Protein AF-A0A2V8ULH3-F1 (afdb_monomer_lite)

Structure (mmCIF, N/CA/C/O backbone):
data_AF-A0A2V8ULH3-F1
#
_entry.id   AF-A0A2V8ULH3-F1
#
loop_
_atom_site.group_PDB
_atom_site.id
_atom_site.type_symbol
_atom_site.label_atom_id
_atom_site.label_alt_id
_atom_site.label_comp_id
_atom_site.label_asym_id
_atom_site.label_entity_id
_atom_site.label_seq_id
_atom_site.pdbx_PDB_ins_code
_atom_site.Cartn_x
_atom_site.Cartn_y
_atom_site.Cartn_z
_atom_site.occupancy
_atom_site.B_iso_or_equiv
_atom_site.auth_seq_id
_atom_site.auth_comp_id
_atom_site.auth_asym_id
_atom_site.auth_atom_id
_atom_site.pdbx_PDB_model_num
ATOM 1 N N . MET A 1 1 ? 7.012 5.437 -11.696 1.00 63.50 1 MET A N 1
ATOM 2 C CA . MET A 1 1 ? 7.465 4.534 -10.615 1.00 63.50 1 MET A CA 1
ATOM 3 C C . MET A 1 1 ? 6.307 3.601 -10.347 1.00 63.50 1 MET A C 1
ATOM 5 O O . MET A 1 1 ? 5.295 4.100 -9.881 1.00 63.50 1 MET A O 1
ATOM 9 N N . GLY A 1 2 ? 6.387 2.320 -10.707 1.00 74.44 2 GLY A N 1
ATOM 10 C CA . GLY A 1 2 ? 5.281 1.356 -10.586 1.00 74.44 2 GLY A CA 1
ATOM 11 C C . GLY A 1 2 ? 4.897 1.004 -9.141 1.00 74.44 2 GLY A C 1
ATOM 12 O O . GLY A 1 2 ? 4.836 -0.173 -8.807 1.00 74.44 2 GLY A O 1
ATOM 13 N N . LYS A 1 3 ? 4.677 2.009 -8.279 1.00 83.56 3 LYS A N 1
ATOM 14 C CA . LYS A 1 3 ? 4.260 1.873 -6.876 1.00 83.56 3 LYS A CA 1
ATOM 15 C C . LYS A 1 3 ? 2.951 1.113 -6.804 1.00 83.56 3 LYS A C 1
ATOM 17 O O . LYS A 1 3 ? 2.914 0.050 -6.207 1.00 83.56 3 LYS A O 1
ATOM 22 N N . THR A 1 4 ? 1.943 1.595 -7.522 1.00 83.56 4 THR A N 1
ATOM 23 C CA . THR A 1 4 ? 0.631 0.961 -7.627 1.00 83.56 4 THR A CA 1
ATOM 24 C C . THR A 1 4 ? 0.746 -0.492 -8.099 1.00 83.56 4 THR A C 1
ATOM 26 O O . THR A 1 4 ? 0.170 -1.386 -7.491 1.00 83.56 4 THR A O 1
ATOM 29 N N . THR A 1 5 ? 1.574 -0.776 -9.113 1.00 83.75 5 THR A N 1
ATOM 30 C CA . THR A 1 5 ? 1.831 -2.154 -9.577 1.00 83.75 5 THR A CA 1
ATOM 31 C C . THR A 1 5 ? 2.461 -3.029 -8.491 1.00 83.75 5 THR A C 1
ATOM 33 O O . THR A 1 5 ? 2.061 -4.177 -8.314 1.00 83.75 5 THR A O 1
ATOM 36 N N . LEU A 1 6 ? 3.433 -2.496 -7.746 1.00 85.25 6 LEU A N 1
ATOM 37 C CA . LEU A 1 6 ? 4.090 -3.204 -6.649 1.00 85.25 6 LEU A CA 1
ATOM 38 C C . LEU A 1 6 ? 3.128 -3.449 -5.481 1.00 85.25 6 LEU A C 1
ATOM 40 O O . LEU A 1 6 ? 3.137 -4.540 -4.915 1.00 85.25 6 LEU A O 1
ATOM 44 N N . LEU A 1 7 ? 2.272 -2.478 -5.158 1.00 88.25 7 LEU A N 1
ATOM 45 C CA . LEU A 1 7 ? 1.230 -2.614 -4.142 1.00 88.25 7 LEU A CA 1
ATOM 46 C C . LEU A 1 7 ? 0.208 -3.676 -4.538 1.00 88.25 7 LEU A C 1
ATOM 48 O O . LEU A 1 7 ? -0.082 -4.546 -3.728 1.00 88.25 7 LEU A O 1
ATOM 52 N N . PHE A 1 8 ? -0.276 -3.678 -5.783 1.00 86.44 8 PHE A N 1
ATOM 53 C CA . PHE A 1 8 ? -1.169 -4.735 -6.259 1.00 86.44 8 PHE A CA 1
ATOM 54 C C . PHE A 1 8 ? -0.508 -6.110 -6.185 1.00 86.44 8 PHE A C 1
ATOM 56 O O . PHE A 1 8 ? -1.115 -7.059 -5.698 1.00 86.44 8 PHE A O 1
ATOM 63 N N . HIS A 1 9 ? 0.758 -6.225 -6.590 1.00 86.94 9 HIS A N 1
ATOM 64 C CA . HIS A 1 9 ? 1.487 -7.484 -6.472 1.00 86.94 9 HIS A CA 1
ATOM 65 C C . HIS A 1 9 ? 1.666 -7.933 -5.009 1.00 86.94 9 HIS A C 1
ATOM 67 O O . HIS A 1 9 ? 1.575 -9.124 -4.712 1.00 86.94 9 HIS A O 1
ATOM 73 N N . LEU A 1 10 ? 1.905 -6.993 -4.089 1.00 87.25 10 LEU A N 1
ATOM 74 C CA . LEU A 1 10 ? 1.951 -7.266 -2.653 1.00 87.25 10 LEU A CA 1
ATOM 75 C C . LEU A 1 10 ? 0.589 -7.747 -2.139 1.00 87.25 10 LEU A C 1
ATOM 77 O O . LEU A 1 10 ? 0.532 -8.753 -1.440 1.00 87.25 10 LEU A O 1
ATOM 81 N N . LEU A 1 11 ? -0.497 -7.072 -2.515 1.00 87.69 11 LEU A N 1
ATOM 82 C CA . LEU A 1 11 ? -1.854 -7.458 -2.139 1.00 87.69 11 LEU A CA 1
ATOM 83 C C . LEU A 1 11 ? -2.199 -8.868 -2.616 1.00 87.69 11 LEU A C 1
ATOM 85 O O . LEU A 1 11 ? -2.698 -9.657 -1.822 1.00 87.69 11 LEU A O 1
ATOM 89 N N . GLU A 1 12 ? -1.875 -9.221 -3.863 1.00 88.19 12 GLU A N 1
ATOM 90 C CA . GLU A 1 12 ? -2.068 -10.583 -4.385 1.00 88.19 12 GLU A CA 1
ATOM 91 C C . GLU A 1 12 ? -1.349 -11.634 -3.532 1.00 88.19 12 GLU A C 1
ATOM 93 O O . GLU A 1 12 ? -1.925 -12.669 -3.206 1.00 88.19 12 GLU A O 1
ATOM 98 N N . LYS A 1 13 ? -0.111 -11.353 -3.105 1.00 88.75 13 LYS A N 1
ATOM 99 C CA . LYS A 1 13 ? 0.649 -12.246 -2.215 1.00 88.75 13 LYS A CA 1
ATOM 100 C C . LYS A 1 13 ? 0.049 -12.355 -0.815 1.00 88.75 13 LYS A C 1
ATOM 102 O O . LYS A 1 13 ? 0.224 -13.379 -0.161 1.00 88.75 13 LYS A O 1
ATOM 107 N N . LEU A 1 14 ? -0.628 -11.307 -0.353 1.00 89.25 14 LEU A N 1
ATOM 108 C CA . LEU A 1 14 ? -1.260 -11.249 0.961 1.00 89.25 14 LEU A CA 1
ATOM 109 C C . LEU A 1 14 ? -2.675 -11.840 0.980 1.00 89.25 14 LEU A C 1
ATOM 111 O O . LEU A 1 14 ? -3.163 -12.157 2.059 1.00 89.25 14 LEU A O 1
ATOM 115 N N . ARG A 1 15 ? -3.327 -12.049 -0.173 1.00 83.62 15 ARG A N 1
ATOM 116 C CA . ARG A 1 15 ? -4.721 -12.535 -0.247 1.00 83.62 15 ARG A CA 1
ATOM 117 C C . ARG A 1 15 ? -4.995 -13.806 0.554 1.00 83.62 15 ARG A C 1
ATOM 119 O O . ARG A 1 15 ? -6.103 -13.978 1.053 1.00 83.62 15 ARG A O 1
ATOM 126 N N . SER A 1 16 ? -4.019 -14.707 0.659 1.00 83.94 16 SER A N 1
ATOM 127 C CA . SER A 1 16 ? -4.166 -15.968 1.394 1.00 83.94 16 SER A CA 1
ATOM 128 C C . SER A 1 16 ? -3.800 -15.874 2.877 1.00 83.94 16 SER A C 1
ATOM 130 O O . SER A 1 16 ? -4.079 -16.810 3.619 1.00 83.94 16 SER A O 1
ATOM 132 N N . SER A 1 17 ? -3.150 -14.793 3.312 1.00 88.12 17 SER A N 1
ATOM 133 C CA . SER A 1 17 ? -2.589 -14.659 4.663 1.00 88.12 17 SER A CA 1
ATOM 134 C C . SER A 1 17 ? -3.119 -13.459 5.442 1.00 88.12 17 SER A C 1
ATOM 136 O O . SER A 1 17 ? -2.963 -13.430 6.657 1.00 88.12 17 SER A O 1
ATOM 138 N N . ALA A 1 18 ? -3.758 -12.492 4.788 1.00 90.88 18 ALA A N 1
ATOM 139 C CA . ALA A 1 18 ? -4.248 -11.271 5.406 1.00 90.88 18 ALA A CA 1
ATOM 140 C C . ALA A 1 18 ? -5.572 -10.818 4.782 1.00 90.88 18 ALA A C 1
ATOM 142 O O . ALA A 1 18 ? -5.840 -11.036 3.599 1.00 90.88 18 ALA A O 1
ATOM 143 N N . ARG A 1 19 ? -6.386 -10.120 5.576 1.00 92.38 19 ARG A N 1
ATOM 144 C CA . ARG A 1 19 ? -7.503 -9.332 5.052 1.00 92.38 19 ARG A CA 1
ATOM 145 C C . ARG A 1 19 ? -6.951 -7.982 4.611 1.00 92.38 19 ARG A C 1
ATOM 147 O O . ARG A 1 19 ? -6.261 -7.320 5.379 1.00 92.38 19 ARG A O 1
ATOM 154 N N . THR A 1 20 ? -7.240 -7.569 3.386 1.00 92.69 20 THR A N 1
ATOM 155 C CA . THR A 1 20 ? -6.697 -6.326 2.834 1.00 92.69 20 THR A CA 1
ATOM 156 C C . THR A 1 20 ? -7.804 -5.342 2.506 1.00 92.69 20 THR A C 1
ATOM 158 O O . THR A 1 20 ? -8.858 -5.771 2.040 1.00 92.69 20 THR A O 1
ATOM 161 N N . ALA A 1 21 ? -7.529 -4.053 2.690 1.00 92.00 21 ALA A N 1
ATOM 162 C CA . ALA A 1 21 ? -8.311 -2.972 2.107 1.00 92.00 21 ALA A CA 1
ATOM 163 C C . ALA A 1 21 ? -7.399 -2.039 1.299 1.00 92.00 21 ALA A C 1
ATOM 165 O O . ALA A 1 21 ? -6.282 -1.748 1.741 1.00 92.00 21 ALA A O 1
ATOM 166 N N . PHE A 1 22 ? -7.850 -1.575 0.135 1.00 90.50 22 PHE A N 1
ATOM 167 C CA . PHE A 1 22 ? -7.084 -0.683 -0.736 1.00 90.50 22 PHE A CA 1
ATOM 168 C C . PHE A 1 22 ? -7.861 0.595 -1.054 1.00 90.50 22 PHE A C 1
ATOM 170 O O . PHE A 1 22 ? -8.938 0.561 -1.641 1.00 90.50 22 PHE A O 1
ATOM 177 N N . LEU A 1 23 ? -7.280 1.743 -0.711 1.00 88.31 23 LEU A N 1
ATOM 178 C CA . LEU A 1 23 ? -7.846 3.055 -1.000 1.00 88.31 23 LEU A CA 1
ATOM 179 C C . LEU A 1 23 ? -7.046 3.778 -2.080 1.00 88.31 23 LEU A C 1
ATOM 181 O O . LEU A 1 23 ? -5.849 4.022 -1.930 1.00 88.31 23 LEU A O 1
ATOM 18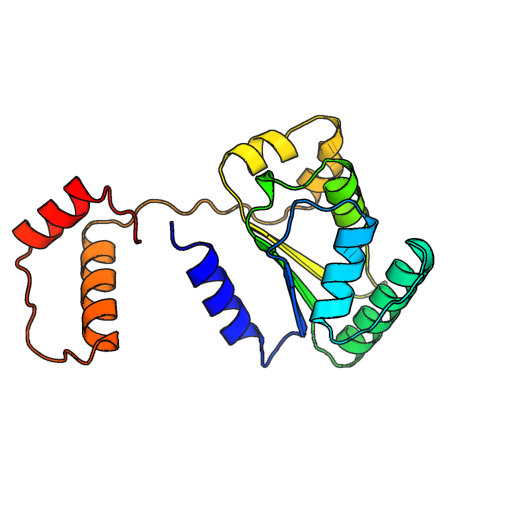5 N N . PHE A 1 24 ? -7.754 4.158 -3.146 1.00 76.44 24 PHE A N 1
ATOM 186 C CA . PHE A 1 24 ? -7.226 4.965 -4.251 1.00 76.44 24 PHE A CA 1
ATOM 187 C C . PHE A 1 24 ? -7.712 6.423 -4.205 1.00 76.44 24 PHE A C 1
ATOM 189 O O . PHE A 1 24 ? -7.013 7.337 -4.634 1.00 76.44 24 PHE A O 1
ATOM 196 N N . GLN A 1 25 ? -8.921 6.660 -3.687 1.00 67.12 25 GLN A N 1
ATOM 197 C CA . GLN A 1 25 ? -9.507 7.995 -3.580 1.00 67.12 25 GLN A CA 1
ATOM 198 C C . GLN A 1 25 ? -9.106 8.645 -2.258 1.00 67.12 25 GLN A C 1
ATOM 200 O O . GLN A 1 25 ? -9.673 8.368 -1.208 1.00 67.12 25 GLN A O 1
ATOM 205 N N . THR A 1 26 ? -8.113 9.525 -2.325 1.00 65.94 26 THR A N 1
ATOM 206 C CA . THR A 1 26 ? -7.563 10.240 -1.164 1.00 65.94 26 THR A CA 1
ATOM 207 C C . THR A 1 26 ? -8.116 11.654 -0.996 1.00 65.94 26 THR A C 1
ATOM 209 O O . THR A 1 26 ? -7.854 12.278 0.025 1.00 65.94 26 THR A O 1
ATOM 212 N N . GLN A 1 27 ? -8.890 12.163 -1.963 1.00 74.31 27 GLN A N 1
ATOM 213 C CA . GLN A 1 27 ? -9.630 13.425 -1.826 1.00 74.31 27 GLN A CA 1
ATOM 214 C C . GLN A 1 27 ? -10.934 13.182 -1.062 1.00 74.31 27 GLN A C 1
ATOM 216 O O . GLN A 1 27 ? -12.022 13.162 -1.635 1.00 74.31 27 GLN A O 1
ATOM 221 N N . CYS A 1 28 ? -10.807 12.909 0.228 1.00 80.00 28 CYS A N 1
ATOM 222 C CA . CYS A 1 28 ? -11.930 12.675 1.121 1.00 80.00 28 CYS A CA 1
ATOM 223 C C . CYS A 1 28 ? -11.633 13.275 2.491 1.00 80.00 28 CYS A C 1
ATOM 225 O O . CYS A 1 28 ? -10.475 13.451 2.862 1.00 80.00 28 CYS A O 1
ATOM 227 N N . ASP A 1 29 ? -12.688 13.580 3.236 1.00 88.88 29 ASP A N 1
ATOM 228 C CA . ASP A 1 29 ? -12.582 13.855 4.661 1.00 88.88 29 ASP A CA 1
ATOM 229 C C . ASP A 1 29 ? -12.498 12.535 5.452 1.00 88.88 29 ASP A C 1
ATOM 231 O O . ASP A 1 29 ? -12.570 11.433 4.900 1.00 88.88 29 ASP A O 1
ATOM 235 N N . SER A 1 30 ? -12.353 12.623 6.776 1.00 90.44 30 SER A N 1
ATOM 236 C CA . SER A 1 30 ? -12.273 11.443 7.647 1.00 90.44 30 SER A CA 1
ATOM 237 C C . SER A 1 30 ? -13.478 10.503 7.503 1.00 90.44 30 SER A C 1
ATOM 239 O O . SER A 1 30 ? -13.341 9.294 7.704 1.00 90.44 30 SER A O 1
ATOM 241 N N . HIS A 1 31 ? -14.654 11.047 7.163 1.00 90.75 31 HIS A N 1
ATOM 242 C CA . HIS A 1 31 ? -15.888 10.279 6.983 1.00 90.75 31 HIS A CA 1
ATOM 243 C C . HIS A 1 31 ? -15.855 9.491 5.682 1.00 90.75 31 HIS A C 1
ATOM 245 O O . HIS A 1 31 ? -16.001 8.268 5.700 1.00 90.75 31 HIS A O 1
ATOM 251 N N . GLY A 1 32 ? -15.558 10.166 4.571 1.00 89.69 32 GLY A N 1
ATOM 252 C CA . GLY A 1 32 ? -15.368 9.534 3.272 1.00 89.69 32 GLY A CA 1
ATOM 253 C C . GLY A 1 32 ? -14.259 8.485 3.296 1.00 89.69 32 GLY A C 1
ATOM 254 O O . GLY A 1 32 ? -14.423 7.416 2.709 1.00 89.69 32 GLY A O 1
ATOM 255 N N . PHE A 1 33 ? -13.180 8.737 4.041 1.00 91.50 33 PHE A N 1
ATOM 256 C CA . PHE A 1 33 ? -12.092 7.783 4.233 1.00 91.50 33 PHE A CA 1
ATOM 257 C C . PHE A 1 33 ? -12.570 6.480 4.890 1.00 91.50 33 PHE A C 1
ATOM 259 O O . PHE A 1 33 ? -12.401 5.404 4.315 1.00 91.50 33 PHE A O 1
ATOM 266 N N . LEU A 1 34 ? -13.195 6.554 6.072 1.00 91.38 34 LEU A N 1
ATOM 267 C CA . LEU A 1 34 ? -13.673 5.359 6.781 1.00 91.38 34 LEU A CA 1
ATOM 268 C C . LEU A 1 34 ? -14.757 4.624 5.999 1.00 91.38 34 LEU A C 1
ATOM 270 O O . LEU A 1 34 ? -14.737 3.394 5.926 1.00 91.38 34 LEU A O 1
ATOM 274 N N . ARG A 1 35 ? -15.664 5.374 5.370 1.00 91.25 35 ARG A N 1
ATOM 275 C CA . ARG A 1 35 ? -16.670 4.813 4.474 1.00 91.25 35 ARG A CA 1
ATOM 276 C C . ARG A 1 35 ? -16.028 4.054 3.318 1.00 91.25 35 ARG A C 1
ATOM 278 O O . ARG A 1 35 ? -16.488 2.964 2.999 1.00 91.25 35 ARG A O 1
ATOM 285 N N . GLY A 1 36 ? -14.966 4.593 2.722 1.00 90.69 36 GLY A N 1
ATOM 286 C CA . GLY A 1 36 ? -14.204 3.924 1.670 1.00 90.69 36 GLY A CA 1
ATOM 287 C C . GLY A 1 36 ? -13.579 2.611 2.146 1.00 90.69 36 GLY A C 1
ATOM 288 O O . GLY A 1 36 ? -13.717 1.596 1.469 1.00 90.69 36 GLY A O 1
ATOM 289 N N . VAL A 1 37 ? -12.953 2.604 3.332 1.00 91.94 37 VAL A N 1
ATOM 290 C CA . VAL A 1 37 ? -12.388 1.374 3.922 1.00 91.94 37 VAL A CA 1
ATOM 291 C C . VAL A 1 37 ? -13.476 0.323 4.136 1.00 91.94 37 VAL A C 1
ATOM 293 O O . VAL A 1 37 ? -13.304 -0.830 3.752 1.00 91.94 37 VAL A O 1
ATOM 296 N N . LEU A 1 38 ? -14.601 0.701 4.747 1.00 92.25 38 LEU A N 1
ATOM 297 C CA . LEU A 1 38 ? -15.697 -0.227 5.032 1.00 92.25 38 LEU A CA 1
ATOM 298 C C . LEU A 1 38 ? -16.345 -0.752 3.744 1.00 92.25 38 LEU A C 1
ATOM 300 O O . LEU A 1 38 ? -16.594 -1.953 3.637 1.00 92.25 38 LEU A O 1
ATOM 304 N N . ALA A 1 39 ? -16.522 0.107 2.739 1.00 90.56 39 ALA A N 1
ATOM 305 C CA . ALA A 1 39 ? -17.044 -0.287 1.436 1.00 90.56 39 ALA A CA 1
ATOM 306 C C . ALA A 1 39 ? -16.146 -1.322 0.737 1.00 90.56 39 ALA A C 1
ATOM 308 O O . ALA A 1 39 ? -16.659 -2.326 0.245 1.00 90.56 39 ALA A O 1
ATOM 309 N N . ASP A 1 40 ? -14.819 -1.140 0.753 1.00 89.94 40 ASP A N 1
ATOM 310 C CA . ASP A 1 40 ? -13.867 -2.109 0.179 1.00 89.94 40 ASP A CA 1
ATOM 311 C C . ASP A 1 40 ? -13.896 -3.461 0.919 1.00 89.94 40 ASP A C 1
ATOM 313 O O . ASP A 1 40 ? -13.691 -4.528 0.340 1.00 89.94 40 ASP A O 1
ATOM 317 N N . LEU A 1 41 ? -14.262 -3.445 2.203 1.00 89.62 41 LEU A N 1
ATOM 318 C CA . LEU A 1 41 ? -14.493 -4.658 2.988 1.00 89.62 41 LEU A CA 1
ATOM 319 C C . LEU A 1 41 ? -15.847 -5.328 2.724 1.00 89.62 41 LEU A C 1
ATOM 321 O O . LEU A 1 41 ? -16.084 -6.407 3.279 1.00 89.62 41 LEU A O 1
ATOM 325 N N . GLY A 1 42 ? -16.694 -4.747 1.870 1.00 89.50 42 GLY A N 1
ATOM 326 C CA . GLY A 1 42 ? -18.039 -5.228 1.557 1.00 89.50 42 GLY A CA 1
ATOM 327 C C . GLY A 1 42 ? -19.083 -4.845 2.607 1.00 89.50 42 GLY A C 1
ATOM 328 O O . GLY A 1 42 ? -20.101 -5.523 2.734 1.00 89.50 42 GLY A O 1
ATOM 329 N N . VAL A 1 43 ? -18.816 -3.801 3.393 1.00 89.44 43 VAL A N 1
ATOM 330 C CA . VAL A 1 43 ? -19.698 -3.315 4.453 1.00 89.44 43 VAL A CA 1
ATOM 331 C C . VAL A 1 43 ? -20.387 -2.044 3.988 1.00 89.44 43 VAL A C 1
ATOM 333 O O . VAL A 1 43 ? -19.738 -1.031 3.731 1.00 89.44 43 VAL A O 1
ATOM 336 N N . ASP A 1 44 ? -21.713 -2.094 3.909 1.00 84.44 44 ASP A N 1
ATOM 337 C CA . ASP A 1 44 ? -22.511 -0.911 3.616 1.00 84.44 44 ASP A CA 1
ATOM 338 C C . ASP A 1 44 ? -22.756 -0.096 4.892 1.00 84.44 44 ASP A C 1
ATOM 340 O O . ASP A 1 44 ? -23.067 -0.645 5.953 1.00 84.44 44 ASP A O 1
ATOM 344 N N . VAL A 1 45 ? -22.597 1.222 4.785 1.00 80.50 45 VAL A N 1
ATOM 345 C CA . VAL A 1 45 ? -22.661 2.164 5.914 1.00 80.50 45 VAL A CA 1
ATOM 346 C C . VAL A 1 45 ? -23.510 3.398 5.587 1.00 80.50 45 VAL A C 1
ATOM 348 O O . VAL A 1 45 ? -23.016 4.532 5.598 1.00 80.50 45 VAL A O 1
ATOM 351 N N . PRO A 1 46 ? -24.805 3.227 5.270 1.00 76.69 46 PRO A N 1
ATOM 352 C CA . PRO A 1 46 ? -25.673 4.363 5.011 1.00 76.69 46 PRO A CA 1
ATOM 353 C C . PRO A 1 46 ? -25.889 5.166 6.302 1.00 76.69 46 PRO A C 1
ATOM 355 O O . PRO A 1 46 ? -26.321 4.626 7.317 1.00 76.69 46 PRO A O 1
ATOM 358 N N . ASN A 1 47 ? -25.619 6.474 6.243 1.00 79.44 47 ASN A N 1
ATOM 359 C CA . ASN A 1 47 ? -25.923 7.457 7.295 1.00 79.44 47 ASN A CA 1
ATOM 360 C C . ASN A 1 47 ? -25.297 7.195 8.677 1.00 79.44 47 ASN A C 1
ATOM 362 O O . ASN A 1 47 ? -25.816 7.684 9.679 1.00 79.44 47 ASN A O 1
ATOM 366 N N . GLN A 1 48 ? -24.192 6.454 8.747 1.00 85.44 48 GLN A N 1
ATOM 367 C CA . GLN A 1 48 ? -23.458 6.284 10.000 1.00 85.44 48 GLN A CA 1
ATOM 368 C C . GLN A 1 48 ? -22.580 7.499 10.307 1.00 85.44 48 GLN A C 1
ATOM 370 O O . GLN A 1 48 ? -22.034 8.128 9.395 1.00 85.44 48 GLN A O 1
ATOM 375 N N . ASP A 1 49 ? -22.406 7.804 11.590 1.00 89.19 49 ASP A N 1
ATOM 376 C CA . ASP A 1 49 ? -21.390 8.755 12.036 1.00 89.19 49 ASP A CA 1
ATOM 377 C C . ASP A 1 49 ? -19.987 8.114 12.094 1.00 89.19 49 ASP A C 1
ATOM 379 O O . ASP A 1 49 ? -19.809 6.901 11.948 1.00 89.19 49 ASP A O 1
ATOM 383 N N . LEU A 1 50 ? -18.962 8.945 12.305 1.00 87.50 50 LEU A N 1
ATOM 384 C CA . LEU A 1 50 ? -17.569 8.493 12.388 1.00 87.50 50 LEU A CA 1
ATOM 385 C C . LEU A 1 50 ? -17.328 7.473 13.508 1.00 87.50 50 LEU A C 1
ATOM 387 O O . LEU A 1 50 ? -16.543 6.545 13.324 1.00 87.50 50 LEU A O 1
ATOM 391 N N . GLY A 1 51 ? -17.972 7.639 14.664 1.00 88.25 51 GLY A N 1
ATOM 392 C CA . GLY A 1 51 ? -17.784 6.758 15.815 1.00 88.25 51 GLY A CA 1
ATOM 393 C C . GLY A 1 51 ? -18.364 5.369 15.559 1.00 88.25 51 GLY A C 1
ATOM 394 O O . GLY A 1 51 ? -17.717 4.362 15.850 1.00 88.25 51 GLY A O 1
ATOM 395 N N . GLN A 1 52 ? -19.541 5.308 14.938 1.00 91.31 52 GLN A N 1
ATOM 396 C CA . GLN A 1 52 ? -20.170 4.062 14.505 1.00 91.31 52 GLN A CA 1
ATOM 397 C C . GLN A 1 52 ? -19.292 3.317 13.493 1.00 91.31 52 GLN A C 1
ATOM 399 O O . GLN A 1 52 ? -19.014 2.131 13.684 1.00 91.31 52 GLN A O 1
ATOM 404 N N . MET A 1 53 ? -18.772 4.020 12.481 1.00 92.00 53 MET A N 1
ATOM 405 C CA . MET A 1 53 ? -17.859 3.434 11.492 1.00 92.00 53 MET A CA 1
ATOM 406 C C . MET A 1 53 ? -16.567 2.910 12.134 1.00 92.00 53 MET A C 1
ATOM 408 O O . MET A 1 53 ? -16.104 1.819 11.799 1.00 92.00 53 MET A O 1
ATOM 412 N N . GLN A 1 54 ? -15.986 3.655 13.082 1.00 90.19 54 GLN A N 1
ATOM 413 C CA . GLN A 1 54 ? -14.795 3.219 13.820 1.00 90.19 54 GLN A CA 1
ATOM 414 C C . GLN A 1 54 ? -15.059 1.967 14.655 1.00 90.19 54 GLN A C 1
ATOM 416 O O . GLN A 1 54 ? -14.245 1.043 14.632 1.00 90.19 54 GLN A O 1
ATOM 421 N N . SER A 1 55 ? -16.192 1.914 15.363 1.00 89.62 55 SER A N 1
ATOM 422 C CA . SER A 1 55 ? -16.583 0.739 16.147 1.00 89.62 55 SER A CA 1
ATOM 423 C C . SER A 1 55 ? -16.761 -0.482 15.250 1.00 89.62 55 SER A C 1
ATOM 425 O O . SER A 1 55 ? -16.231 -1.551 15.544 1.00 89.62 55 SER A O 1
ATOM 427 N N . GLN A 1 56 ? -17.444 -0.313 14.117 1.00 91.81 56 GLN A N 1
ATOM 428 C CA . GLN A 1 56 ? -17.673 -1.391 13.164 1.00 91.81 56 GLN A CA 1
ATOM 429 C C . GLN A 1 56 ? -16.367 -1.896 12.544 1.00 91.81 56 GLN A C 1
ATOM 431 O O . GLN A 1 56 ? -16.160 -3.106 12.433 1.00 91.81 56 GLN A O 1
ATOM 436 N N . LEU A 1 57 ? -15.456 -0.987 12.185 1.00 92.50 57 LEU A N 1
ATOM 437 C CA . LEU A 1 57 ? -14.124 -1.354 11.719 1.00 92.50 57 LEU A CA 1
ATOM 438 C C . LEU A 1 57 ? -13.363 -2.128 12.803 1.00 92.50 57 LEU A C 1
ATOM 440 O O . LEU A 1 57 ? -12.809 -3.184 12.514 1.00 92.50 57 LEU A O 1
ATOM 444 N N . ASN A 1 58 ? -13.376 -1.660 14.052 1.00 90.75 58 ASN A N 1
ATOM 445 C CA . ASN A 1 58 ? -12.714 -2.343 15.163 1.00 90.75 58 ASN A CA 1
ATOM 446 C C . ASN A 1 58 ? -13.240 -3.776 15.370 1.00 90.75 58 ASN A C 1
ATOM 448 O O . ASN A 1 58 ? -12.447 -4.709 15.500 1.00 90.75 58 ASN A O 1
ATOM 452 N N . ASP A 1 59 ? -14.558 -3.980 15.313 1.00 91.19 59 ASP A N 1
ATOM 453 C CA . ASP A 1 59 ? -15.166 -5.311 15.430 1.00 91.19 59 ASP A CA 1
ATOM 454 C C . ASP A 1 59 ? -14.714 -6.262 14.314 1.00 91.19 59 ASP A C 1
ATOM 456 O O . ASP A 1 59 ? -14.462 -7.449 14.556 1.00 91.19 59 ASP A O 1
ATOM 460 N N . ILE A 1 60 ? -14.576 -5.746 13.089 1.00 92.38 60 ILE A N 1
ATOM 461 C CA . ILE A 1 60 ? -14.042 -6.508 11.955 1.00 92.38 60 ILE A CA 1
ATOM 462 C C . ILE A 1 60 ? -12.587 -6.891 12.225 1.00 92.38 60 ILE A C 1
ATOM 464 O O . ILE A 1 60 ? -12.234 -8.061 12.096 1.00 92.38 60 ILE A O 1
ATOM 468 N N . LEU A 1 61 ? -11.750 -5.946 12.652 1.00 92.12 61 LEU A N 1
ATOM 469 C CA . LEU A 1 61 ? -10.332 -6.208 12.900 1.00 92.12 61 LEU A CA 1
ATOM 470 C C . LEU A 1 61 ? -10.110 -7.225 14.023 1.00 92.12 61 LEU A C 1
ATOM 472 O O . LEU A 1 61 ? -9.266 -8.110 13.892 1.00 92.12 61 LEU A O 1
ATOM 476 N N . ILE A 1 62 ? -10.892 -7.150 15.104 1.00 90.50 62 ILE A N 1
ATOM 477 C CA . ILE A 1 62 ? -10.851 -8.140 16.189 1.00 90.50 62 ILE A CA 1
ATOM 478 C C . ILE A 1 62 ? -11.228 -9.527 15.659 1.00 90.50 62 ILE A C 1
ATOM 480 O O . ILE A 1 62 ? -10.590 -10.520 16.014 1.00 90.50 62 ILE A O 1
ATOM 484 N N . ARG A 1 63 ? -12.251 -9.617 14.802 1.00 91.56 63 ARG A N 1
ATOM 485 C CA . ARG A 1 63 ? -12.681 -10.885 14.197 1.00 91.56 63 ARG A CA 1
ATOM 486 C C . ARG A 1 63 ? -11.600 -11.484 13.298 1.00 91.56 63 ARG A C 1
ATOM 488 O O . ARG A 1 63 ? -11.324 -12.675 13.412 1.00 91.56 63 ARG A O 1
ATOM 495 N N . GLU A 1 64 ? -10.981 -10.668 12.450 1.00 91.50 64 GLU A N 1
ATOM 496 C CA . GLU A 1 64 ? -9.887 -11.083 11.563 1.00 91.50 64 GLU A CA 1
ATOM 497 C C . GLU A 1 64 ? -8.657 -11.538 12.361 1.00 91.50 64 GLU A C 1
ATOM 499 O O . GLU A 1 64 ? -8.130 -12.627 12.130 1.00 91.50 64 GLU A O 1
ATOM 504 N N . SER A 1 65 ? -8.277 -10.774 13.389 1.00 89.06 65 SER A N 1
ATOM 505 C CA . SER A 1 65 ? -7.181 -11.116 14.300 1.00 89.06 65 SER A CA 1
ATOM 506 C C . SER A 1 65 ? -7.415 -12.452 15.016 1.00 89.06 65 SER A C 1
ATOM 508 O O . SER A 1 65 ? -6.531 -13.308 15.030 1.00 89.06 65 SER A O 1
ATOM 510 N N . ARG A 1 66 ? -8.632 -12.701 15.526 1.00 89.44 66 ARG A N 1
ATOM 511 C CA . ARG A 1 66 ? -9.007 -13.997 16.129 1.00 89.44 66 ARG A CA 1
ATOM 512 C C . ARG A 1 66 ? -8.969 -15.157 15.134 1.00 89.44 66 ARG A C 1
ATOM 514 O O . ARG A 1 66 ? -8.716 -16.285 15.541 1.00 89.44 66 ARG A O 1
ATOM 521 N N . ALA A 1 67 ? -9.202 -14.888 13.852 1.00 90.19 67 ALA A N 1
ATOM 522 C CA . ALA A 1 67 ? -9.059 -15.867 12.778 1.00 90.19 67 ALA A CA 1
ATOM 523 C C . ALA A 1 67 ? -7.594 -16.065 12.333 1.00 90.19 67 ALA A C 1
ATOM 525 O O . ALA A 1 67 ? -7.345 -16.795 11.375 1.00 90.19 67 ALA A O 1
ATOM 526 N N . GLY A 1 68 ? -6.626 -15.414 12.993 1.00 88.25 68 GLY A N 1
ATOM 527 C CA . GLY A 1 68 ? -5.209 -15.468 12.632 1.00 88.25 68 GLY A CA 1
ATOM 528 C C . GLY A 1 68 ? -4.877 -14.725 11.337 1.00 88.25 68 GLY A C 1
ATOM 529 O O . GLY A 1 68 ? -3.805 -14.938 10.775 1.00 88.25 68 GLY A O 1
ATOM 530 N N . ARG A 1 69 ? -5.785 -13.872 10.846 1.00 89.19 69 ARG A N 1
ATOM 531 C CA . ARG A 1 69 ? -5.608 -13.092 9.620 1.00 89.19 69 ARG A CA 1
ATOM 532 C C . ARG A 1 69 ? -5.322 -11.637 9.989 1.00 89.19 69 ARG A C 1
ATOM 534 O O . ARG A 1 69 ? -6.249 -10.921 10.365 1.00 89.19 69 ARG A O 1
ATOM 541 N N . PRO A 1 70 ? -4.068 -11.165 9.910 1.00 88.69 70 PRO A N 1
ATOM 542 C CA . PRO A 1 70 ? -3.783 -9.747 10.074 1.00 88.69 70 PRO A CA 1
ATOM 543 C C . PRO A 1 70 ? -4.545 -8.914 9.041 1.00 88.69 70 PRO A C 1
ATOM 545 O O . PRO A 1 70 ? -4.830 -9.371 7.930 1.00 88.69 70 PRO A O 1
ATOM 548 N N . PHE A 1 71 ? -4.843 -7.671 9.402 1.00 93.19 71 PHE A N 1
ATOM 549 C CA . PHE A 1 71 ? -5.450 -6.712 8.494 1.00 93.19 71 PHE A CA 1
ATOM 550 C C . PHE A 1 71 ? -4.400 -5.758 7.926 1.00 93.19 71 PHE A C 1
ATOM 552 O O . PHE A 1 71 ? -3.587 -5.217 8.678 1.00 93.19 71 PHE A O 1
ATOM 559 N N . VAL A 1 72 ? -4.438 -5.514 6.617 1.00 93.38 72 VAL A N 1
ATOM 560 C CA . VAL A 1 72 ? -3.535 -4.582 5.929 1.00 93.38 72 VAL A CA 1
ATOM 561 C C . VAL A 1 72 ? -4.346 -3.536 5.172 1.00 93.38 72 VAL A C 1
ATOM 563 O O . VAL A 1 72 ? -5.025 -3.850 4.197 1.00 93.38 72 VAL A O 1
ATOM 566 N N . LEU A 1 73 ? -4.243 -2.283 5.606 1.00 93.38 73 LEU A N 1
ATOM 567 C CA . LEU A 1 73 ? -4.765 -1.123 4.896 1.00 93.38 73 LEU A CA 1
ATOM 568 C C . LEU A 1 73 ? -3.676 -0.546 3.998 1.00 93.38 73 LEU A C 1
ATOM 570 O O . LEU A 1 73 ? -2.602 -0.183 4.475 1.00 93.38 73 LEU A O 1
ATOM 574 N N . VAL A 1 74 ? -3.959 -0.418 2.710 1.00 93.31 74 VAL A N 1
ATOM 575 C CA . VAL A 1 74 ? -3.061 0.214 1.747 1.00 93.31 74 VAL A CA 1
ATOM 576 C C . VAL A 1 74 ? -3.711 1.483 1.227 1.00 93.31 74 VAL A C 1
ATOM 578 O O . VAL A 1 74 ? -4.857 1.460 0.786 1.00 93.31 74 VAL A O 1
ATOM 581 N N . ILE A 1 75 ? -2.972 2.585 1.277 1.00 92.50 75 ILE A N 1
ATOM 582 C CA . ILE A 1 75 ? -3.423 3.886 0.791 1.00 92.50 75 ILE A CA 1
ATOM 583 C C . ILE A 1 75 ? -2.405 4.364 -0.237 1.00 92.50 75 ILE A C 1
ATOM 585 O O . ILE A 1 75 ? -1.254 4.637 0.114 1.00 92.50 75 ILE A O 1
ATOM 589 N N . ASP A 1 76 ? -2.820 4.410 -1.500 1.00 90.19 76 ASP A N 1
ATOM 590 C CA . ASP A 1 76 ? -2.010 4.955 -2.591 1.00 90.19 76 ASP A CA 1
ATOM 591 C C . ASP A 1 76 ? -2.277 6.455 -2.757 1.00 90.19 76 ASP A C 1
ATOM 593 O O . ASP A 1 76 ? -3.286 6.966 -2.280 1.00 90.19 76 ASP A O 1
ATOM 597 N N . GLU A 1 77 ? -1.356 7.174 -3.398 1.00 89.75 77 GLU A N 1
ATOM 598 C CA . GLU A 1 77 ? -1.424 8.635 -3.572 1.00 89.75 77 GLU A CA 1
ATOM 599 C C . GLU A 1 77 ? -1.635 9.423 -2.254 1.00 89.75 77 GLU A C 1
ATOM 601 O O . GLU A 1 77 ? -2.217 10.510 -2.231 1.00 89.75 77 GLU A O 1
ATOM 606 N N . ALA A 1 78 ? -1.108 8.908 -1.138 1.00 91.12 78 ALA A N 1
ATOM 607 C CA . ALA A 1 78 ? -1.339 9.430 0.208 1.00 91.12 78 ALA A CA 1
ATOM 608 C C . ALA A 1 78 ? -0.869 10.884 0.425 1.00 91.12 78 ALA A C 1
ATOM 610 O O . ALA A 1 78 ? -1.286 11.520 1.390 1.00 91.12 78 ALA A O 1
ATOM 611 N N . GLN A 1 79 ? -0.046 11.455 -0.466 1.00 89.88 79 GLN A N 1
ATOM 612 C CA . GLN A 1 79 ? 0.300 12.884 -0.411 1.00 89.88 79 GLN A CA 1
ATOM 613 C C . GLN A 1 79 ? -0.916 13.807 -0.595 1.00 89.88 79 GLN A C 1
ATOM 615 O O . GLN A 1 79 ? -0.862 14.969 -0.203 1.00 89.88 79 GLN A O 1
ATOM 620 N N . ASN A 1 80 ? -1.989 13.293 -1.198 1.00 90.06 80 ASN A N 1
ATOM 621 C CA . ASN A 1 80 ? -3.225 14.023 -1.455 1.00 90.06 80 ASN A CA 1
ATOM 622 C C . ASN A 1 80 ? -4.218 13.944 -0.281 1.00 90.06 80 ASN A C 1
ATOM 624 O O . ASN A 1 80 ? -5.287 14.534 -0.377 1.00 90.06 80 ASN A O 1
ATOM 628 N N . LEU A 1 81 ? -3.917 13.180 0.777 1.00 90.12 81 LEU A N 1
ATOM 629 C CA . LEU A 1 81 ? -4.768 13.105 1.966 1.00 90.12 81 LEU A CA 1
ATOM 630 C C . LEU A 1 81 ? -4.708 14.415 2.735 1.00 90.12 81 LEU A C 1
ATOM 632 O O . LEU A 1 81 ? -3.623 14.970 2.902 1.00 90.12 81 LEU A O 1
ATOM 636 N N . ASP A 1 82 ? -5.830 14.849 3.291 1.00 89.44 82 ASP A N 1
ATOM 637 C CA . ASP A 1 82 ? -5.866 15.991 4.199 1.00 89.44 82 ASP A CA 1
ATOM 638 C C . ASP A 1 82 ? -5.321 15.640 5.591 1.00 89.44 82 ASP A C 1
ATOM 640 O O . ASP A 1 82 ? -5.254 14.478 6.002 1.00 89.44 82 ASP A O 1
ATOM 644 N N . ASP A 1 83 ? -4.934 16.668 6.347 1.00 88.50 83 ASP A N 1
ATOM 645 C CA . ASP A 1 83 ? -4.354 16.513 7.687 1.00 88.50 83 ASP A CA 1
ATOM 646 C C . ASP A 1 83 ? -5.333 15.834 8.662 1.00 88.50 83 ASP A C 1
ATOM 648 O O . ASP A 1 83 ? -4.925 15.028 9.495 1.00 88.50 83 ASP A O 1
ATOM 652 N N . SER A 1 84 ? -6.637 16.087 8.512 1.00 89.00 84 SER A N 1
ATOM 653 C CA . SER A 1 84 ? -7.698 15.423 9.284 1.00 89.00 84 SER A CA 1
ATOM 654 C C . SER A 1 84 ? -7.762 13.911 9.027 1.00 89.00 84 SER A C 1
ATOM 656 O O . SER A 1 84 ? -8.029 13.124 9.944 1.00 89.00 84 SER A O 1
ATOM 658 N N . VAL A 1 85 ? -7.466 13.474 7.800 1.00 91.06 85 VAL A N 1
ATOM 659 C CA . VAL A 1 85 ? -7.433 12.052 7.442 1.00 91.06 85 VAL A CA 1
ATOM 660 C C . VAL A 1 85 ? -6.158 11.400 7.952 1.00 91.06 85 VAL A C 1
ATOM 662 O O . VAL A 1 85 ? -6.221 10.302 8.499 1.00 91.06 85 VAL A O 1
ATOM 665 N N . LEU A 1 86 ? -5.011 12.080 7.865 1.00 89.69 86 LEU A N 1
ATOM 666 C CA . LEU A 1 86 ? -3.776 11.602 8.494 1.00 89.69 86 LEU A CA 1
ATOM 667 C C . LEU A 1 86 ? -3.939 11.433 10.009 1.00 89.69 86 LEU A C 1
ATOM 669 O O . LEU A 1 86 ? -3.492 10.430 10.565 1.00 89.69 86 LEU A O 1
ATOM 673 N N . GLU A 1 87 ? -4.650 12.345 10.667 1.00 87.88 87 GLU A N 1
ATOM 674 C CA . GLU A 1 87 ? -4.987 12.209 12.083 1.00 87.88 87 GLU A CA 1
ATOM 675 C C . GLU A 1 87 ? -5.918 11.013 12.342 1.00 87.88 87 GLU A C 1
ATOM 677 O O . GLU A 1 87 ? -5.737 10.261 13.299 1.00 87.88 87 GLU A O 1
ATOM 682 N N . THR A 1 88 ? -6.864 10.752 11.439 1.00 89.44 88 THR A N 1
ATOM 683 C CA . THR A 1 88 ? -7.715 9.552 11.508 1.00 89.44 88 THR A CA 1
ATOM 684 C C . THR A 1 88 ? -6.889 8.273 11.363 1.00 89.44 88 THR A C 1
ATOM 686 O O . THR A 1 88 ? -7.028 7.353 12.166 1.00 89.44 88 THR A O 1
ATOM 689 N N . ILE A 1 89 ? -5.964 8.231 10.403 1.00 90.25 89 ILE A N 1
ATOM 690 C CA . ILE A 1 89 ? -5.016 7.127 10.197 1.00 90.25 89 ILE A CA 1
ATOM 691 C C . ILE A 1 89 ? -4.146 6.926 11.440 1.00 90.25 89 ILE A C 1
ATOM 693 O O . ILE A 1 89 ? -3.930 5.790 11.874 1.00 90.25 89 ILE A O 1
ATOM 697 N N . ARG A 1 90 ? -3.693 8.021 12.062 1.00 88.00 90 ARG A N 1
ATOM 698 C CA . ARG A 1 90 ? -2.999 7.980 13.349 1.00 88.00 90 ARG A CA 1
ATOM 699 C C . ARG A 1 90 ? -3.881 7.285 14.380 1.00 88.00 90 ARG A C 1
ATOM 701 O O . ARG A 1 90 ? -3.438 6.300 14.959 1.00 88.00 90 ARG A O 1
ATOM 708 N N . MET A 1 91 ? -5.128 7.695 14.585 1.00 87.00 91 MET A N 1
ATOM 709 C CA . MET A 1 91 ? -6.008 7.015 15.545 1.00 87.00 91 MET A CA 1
ATOM 710 C C . MET A 1 91 ? -6.189 5.518 15.239 1.00 87.00 91 MET A C 1
ATOM 712 O O . MET A 1 91 ? -6.054 4.703 16.147 1.00 87.00 91 MET A O 1
ATOM 716 N N . LEU A 1 92 ? -6.389 5.137 13.975 1.00 87.25 92 LEU A N 1
ATOM 717 C CA . LEU A 1 92 ? -6.555 3.732 13.576 1.00 87.25 92 LEU A CA 1
ATOM 718 C C . LEU A 1 92 ? -5.297 2.882 13.800 1.00 87.25 92 LEU A C 1
ATOM 720 O O . LEU A 1 92 ? -5.399 1.723 14.188 1.00 87.25 92 LEU A O 1
ATOM 724 N N . SER A 1 93 ? -4.098 3.447 13.628 1.00 85.25 93 SER A N 1
ATOM 725 C CA . SER A 1 93 ? -2.833 2.731 13.890 1.00 85.25 93 SER A CA 1
ATOM 726 C C . SER A 1 93 ? -2.637 2.326 15.365 1.00 85.25 93 SER A C 1
ATOM 728 O O . SER A 1 93 ? -1.776 1.498 15.687 1.00 85.25 93 SER A O 1
ATOM 730 N N . ASN A 1 94 ? -3.435 2.897 16.275 1.00 82.75 94 ASN A N 1
ATOM 731 C CA . ASN A 1 94 ? -3.471 2.490 17.679 1.00 82.75 94 ASN A CA 1
ATOM 732 C C . ASN A 1 94 ? -4.343 1.268 17.938 1.00 82.75 94 ASN A C 1
ATOM 734 O O . ASN A 1 94 ? -4.346 0.783 19.064 1.00 82.75 94 ASN A O 1
ATOM 738 N N . PHE A 1 95 ? -5.085 0.769 16.952 1.00 82.38 95 PHE A N 1
ATOM 739 C CA . PHE A 1 95 ? -5.937 -0.389 17.171 1.00 82.38 95 PHE A CA 1
ATOM 740 C C . PHE A 1 95 ? -5.073 -1.618 17.448 1.00 82.38 95 PHE A C 1
ATOM 742 O O . PHE A 1 95 ? -4.335 -2.125 16.596 1.00 82.38 95 PHE A O 1
ATOM 749 N N . GLU A 1 96 ? -5.145 -2.071 18.692 1.00 81.06 96 GLU A N 1
ATOM 750 C CA . GLU A 1 96 ? -4.367 -3.173 19.220 1.00 81.06 96 GLU A CA 1
ATOM 751 C C . GLU A 1 96 ? -5.145 -3.903 20.309 1.00 81.06 96 GLU A C 1
ATOM 753 O O . GLU A 1 96 ? -6.015 -3.356 20.983 1.00 81.06 96 GLU A O 1
ATOM 758 N N . THR A 1 97 ? -4.822 -5.176 20.457 1.00 75.50 97 THR A N 1
ATOM 759 C CA . THR A 1 97 ? -5.154 -5.976 21.632 1.00 75.50 97 THR A CA 1
ATOM 760 C C . THR A 1 97 ? -3.936 -5.992 22.552 1.00 75.50 97 THR A C 1
ATOM 762 O O . THR A 1 97 ? -2.826 -5.743 22.074 1.00 75.50 97 THR A O 1
ATOM 765 N N . PRO A 1 98 ? -4.080 -6.379 23.833 1.00 74.25 98 PRO A N 1
ATOM 766 C CA . PRO A 1 98 ? -2.930 -6.553 24.727 1.00 74.25 98 PRO A CA 1
ATOM 767 C C . PRO A 1 98 ? -1.834 -7.476 24.164 1.00 74.25 98 PRO A C 1
ATOM 769 O O . PRO A 1 98 ? -0.685 -7.403 24.586 1.00 74.25 98 PRO A O 1
ATOM 772 N N . SER A 1 99 ? -2.191 -8.352 23.219 1.00 73.75 99 SER A N 1
ATOM 773 C CA . SER A 1 99 ? -1.308 -9.345 22.611 1.00 73.75 99 SER A CA 1
ATOM 774 C C . SER A 1 99 ? -0.778 -8.988 21.218 1.00 73.75 99 SER A C 1
ATOM 776 O O . SER A 1 99 ? 0.203 -9.596 20.796 1.00 73.75 99 SER A O 1
ATOM 778 N N . ALA A 1 100 ? -1.417 -8.080 20.467 1.00 78.31 100 ALA A N 1
ATOM 779 C CA . ALA A 1 100 ? -1.053 -7.824 19.068 1.00 78.31 100 ALA A CA 1
ATOM 780 C C . ALA A 1 100 ? -1.701 -6.565 18.473 1.00 78.31 100 ALA A C 1
ATOM 782 O O . ALA A 1 100 ? -2.846 -6.231 18.788 1.00 78.31 100 ALA A O 1
ATOM 783 N N . LYS A 1 101 ? -1.011 -5.946 17.504 1.00 84.44 101 LYS A N 1
ATOM 784 C CA . LYS A 1 101 ? -1.591 -4.948 16.591 1.00 84.44 101 LYS A CA 1
ATOM 785 C C . LYS A 1 101 ? -2.709 -5.570 15.755 1.00 84.44 101 LYS A C 1
ATOM 787 O O . LYS A 1 101 ? -2.569 -6.683 15.255 1.00 84.44 101 LYS A O 1
ATOM 792 N N . LEU A 1 102 ? -3.805 -4.833 15.591 1.00 86.38 102 LEU A N 1
ATOM 793 C CA . LEU A 1 102 ? -4.967 -5.280 14.822 1.00 86.38 102 LEU A CA 1
ATOM 794 C C . LEU A 1 102 ? -4.910 -4.858 13.348 1.00 86.38 102 LEU A C 1
ATOM 796 O O . LEU A 1 102 ? -5.560 -5.477 12.511 1.00 86.38 102 LEU A O 1
ATOM 800 N N . MET A 1 103 ? -4.131 -3.823 13.029 1.00 90.62 103 MET A N 1
ATOM 801 C CA . MET A 1 103 ? -4.044 -3.233 11.695 1.00 90.62 103 MET A CA 1
ATOM 802 C C . MET A 1 103 ? -2.597 -2.878 11.341 1.00 90.62 103 MET A C 1
ATOM 804 O O . MET A 1 103 ? -1.883 -2.258 12.129 1.00 90.62 103 MET A O 1
ATOM 808 N N . HIS A 1 104 ? -2.198 -3.207 10.115 1.00 90.94 104 HIS A N 1
ATOM 809 C CA . HIS A 1 104 ? -0.998 -2.698 9.460 1.00 90.94 104 HIS A CA 1
ATOM 810 C C . HIS A 1 104 ? -1.399 -1.685 8.388 1.00 90.94 104 HIS A C 1
ATOM 812 O O . HIS A 1 104 ? -2.359 -1.916 7.658 1.00 90.94 104 HIS A O 1
ATOM 818 N N . ILE A 1 105 ? -0.669 -0.574 8.279 1.00 92.62 105 ILE A N 1
ATOM 819 C CA . ILE A 1 105 ? -0.980 0.501 7.330 1.00 92.62 105 ILE A CA 1
ATOM 820 C C . ILE A 1 105 ? 0.218 0.720 6.407 1.00 92.62 105 ILE A C 1
ATOM 822 O O . ILE A 1 105 ? 1.343 0.888 6.875 1.00 92.62 105 ILE A O 1
ATOM 826 N N . ILE A 1 106 ? -0.031 0.734 5.100 1.00 93.12 106 ILE A N 1
ATOM 827 C CA . ILE A 1 106 ? 0.946 1.054 4.061 1.00 93.12 106 ILE A CA 1
ATOM 828 C C . ILE A 1 106 ? 0.530 2.374 3.420 1.00 93.12 106 ILE A C 1
ATOM 830 O O . ILE A 1 106 ? -0.488 2.440 2.734 1.00 93.12 106 ILE A O 1
ATOM 834 N N . LEU A 1 107 ? 1.336 3.415 3.632 1.00 92.12 107 LEU A N 1
ATOM 835 C CA . LEU A 1 107 ? 1.181 4.706 2.968 1.00 92.12 107 LEU A CA 1
ATOM 836 C C . LEU A 1 107 ? 2.127 4.767 1.771 1.00 92.12 107 LEU A C 1
ATOM 838 O O . LEU A 1 107 ? 3.349 4.742 1.931 1.00 92.12 107 LEU A O 1
ATOM 842 N N . ALA A 1 108 ? 1.565 4.859 0.573 1.00 92.19 108 ALA A N 1
ATOM 843 C CA . ALA A 1 108 ? 2.310 5.057 -0.654 1.00 92.19 108 ALA A CA 1
ATOM 844 C C . ALA A 1 108 ? 1.943 6.406 -1.261 1.00 92.19 108 ALA A C 1
ATOM 846 O O . ALA A 1 108 ? 0.785 6.796 -1.314 1.00 92.19 108 ALA A O 1
ATOM 847 N N . GLY A 1 109 ? 2.952 7.142 -1.708 1.00 90.56 109 GLY A N 1
ATOM 848 C CA . GLY A 1 109 ? 2.737 8.456 -2.288 1.00 90.56 109 GLY A CA 1
ATOM 849 C C . GLY A 1 109 ? 4.015 9.044 -2.848 1.00 90.56 109 GLY A C 1
ATOM 850 O O . GLY A 1 109 ? 5.078 8.412 -2.838 1.00 90.56 109 GLY A O 1
ATOM 851 N N . GLN A 1 110 ? 3.913 10.246 -3.391 1.00 89.00 110 GLN A N 1
ATOM 852 C CA . GLN A 1 110 ? 5.035 11.007 -3.937 1.00 89.00 110 GLN A CA 1
ATOM 853 C C . GLN A 1 110 ? 5.935 11.576 -2.816 1.00 89.00 110 GLN A C 1
ATOM 855 O O . GLN A 1 110 ? 5.540 11.529 -1.652 1.00 89.00 110 GLN A O 1
ATOM 860 N N . PRO A 1 111 ? 7.157 12.076 -3.109 1.00 87.75 111 PRO A N 1
ATOM 861 C CA . PRO A 1 111 ? 8.067 12.607 -2.085 1.00 87.75 111 PRO A CA 1
ATOM 862 C C . PRO A 1 111 ? 7.439 13.639 -1.135 1.00 87.75 111 PRO A C 1
ATOM 864 O O . PRO A 1 111 ? 7.785 13.650 0.040 1.00 87.75 111 PRO A O 1
ATOM 867 N N . GLN A 1 112 ? 6.452 14.402 -1.610 1.00 90.19 112 GLN A N 1
ATOM 868 C CA . GLN A 1 112 ? 5.671 15.372 -0.836 1.00 90.19 112 GLN A CA 1
ATOM 869 C C . GLN A 1 112 ? 4.976 14.750 0.383 1.00 90.19 112 GLN A C 1
ATOM 871 O O . GLN A 1 112 ? 4.745 15.435 1.374 1.00 90.19 112 GLN A O 1
ATOM 876 N N . LEU A 1 113 ? 4.660 13.450 0.347 1.00 90.06 113 LEU A N 1
ATOM 877 C CA . LEU A 1 113 ? 4.136 12.737 1.511 1.00 90.06 113 LEU A CA 1
ATOM 878 C C . LEU A 1 113 ? 5.140 12.743 2.669 1.00 90.06 113 LEU A C 1
ATOM 880 O O . LEU A 1 113 ? 4.742 12.900 3.818 1.00 90.06 113 LEU A O 1
ATOM 884 N N . ALA A 1 114 ? 6.434 12.576 2.380 1.00 87.56 114 ALA A N 1
ATOM 885 C CA . ALA A 1 114 ? 7.466 12.588 3.412 1.00 87.56 114 ALA A CA 1
ATOM 886 C C . ALA A 1 114 ? 7.565 13.969 4.073 1.00 87.56 114 ALA A C 1
ATOM 888 O O . ALA A 1 114 ? 7.634 14.047 5.296 1.00 87.56 114 ALA A O 1
ATOM 889 N N . ASP A 1 115 ? 7.491 15.036 3.275 1.00 88.12 115 ASP A N 1
ATOM 890 C CA . ASP A 1 115 ? 7.476 16.413 3.776 1.00 88.12 115 ASP A CA 1
ATOM 891 C C . ASP A 1 115 ? 6.226 16.663 4.633 1.00 88.12 115 ASP A C 1
ATOM 893 O O . ASP A 1 115 ? 6.316 17.186 5.742 1.00 88.12 115 ASP A O 1
ATOM 897 N N . LYS A 1 116 ? 5.059 16.194 4.172 1.00 88.31 116 LYS A N 1
ATOM 898 C CA . LYS A 1 116 ? 3.792 16.308 4.903 1.00 88.31 116 LYS A CA 1
ATOM 899 C C . LYS A 1 116 ? 3.819 15.589 6.255 1.00 88.31 116 LYS A C 1
ATOM 901 O O . LYS A 1 116 ? 3.341 16.129 7.250 1.00 88.31 116 LYS A O 1
ATOM 906 N N . LEU A 1 117 ? 4.398 14.390 6.310 1.00 87.50 117 LEU A N 1
ATOM 907 C CA . LEU A 1 117 ? 4.545 13.616 7.547 1.00 87.50 117 LEU A CA 1
ATOM 908 C C . LEU A 1 117 ? 5.584 14.214 8.510 1.00 87.50 117 LEU A C 1
ATOM 910 O O . L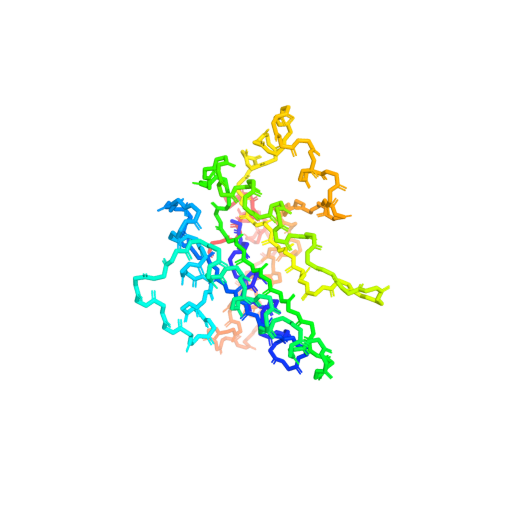EU A 1 117 ? 5.512 13.955 9.708 1.00 87.50 117 LEU A O 1
ATOM 914 N N . ALA A 1 118 ? 6.529 15.013 8.009 1.00 86.44 118 ALA A N 1
ATOM 915 C CA . ALA A 1 118 ? 7.526 15.708 8.823 1.00 86.44 118 ALA A CA 1
ATOM 916 C C . ALA A 1 118 ? 6.988 16.982 9.502 1.00 86.44 118 ALA A C 1
ATOM 918 O O . ALA A 1 118 ? 7.664 17.548 10.363 1.00 86.44 118 ALA A O 1
ATOM 919 N N . ASN A 1 119 ? 5.777 17.432 9.154 1.00 88.25 119 ASN A N 1
ATOM 920 C CA . ASN A 1 119 ? 5.146 18.590 9.784 1.00 88.25 119 ASN A CA 1
ATOM 921 C C . ASN A 1 119 ? 4.924 18.370 11.289 1.00 88.25 119 ASN A C 1
ATOM 923 O O . ASN A 1 119 ? 4.602 17.267 11.731 1.00 88.25 119 ASN A O 1
ATOM 927 N N . ALA A 1 120 ? 5.003 19.451 12.075 1.00 81.44 120 ALA A N 1
ATOM 928 C CA . ALA A 1 120 ? 4.854 19.410 13.536 1.00 81.44 120 ALA A CA 1
ATOM 929 C C . ALA A 1 120 ? 3.555 18.715 13.996 1.00 81.44 120 ALA A C 1
ATOM 931 O O . ALA A 1 120 ? 3.566 17.943 14.953 1.00 81.44 120 ALA A O 1
ATOM 932 N N . ASN A 1 121 ? 2.458 18.917 13.259 1.00 83.19 121 ASN A N 1
ATOM 933 C CA . ASN A 1 121 ? 1.152 18.320 13.554 1.00 83.19 121 ASN A CA 1
ATOM 934 C C . ASN A 1 121 ? 1.105 16.798 13.304 1.00 83.19 121 ASN A C 1
ATOM 936 O O . ASN A 1 121 ? 0.204 16.132 13.800 1.00 83.19 121 ASN A O 1
ATOM 940 N N . MET A 1 122 ? 2.069 16.239 12.562 1.00 86.19 122 MET A N 1
ATOM 941 C CA . MET A 1 122 ? 2.107 14.831 12.138 1.00 86.19 122 MET A CA 1
ATOM 942 C C . MET A 1 122 ? 3.223 14.017 12.803 1.00 86.19 122 MET A C 1
ATOM 944 O O . MET A 1 122 ? 3.336 12.814 12.559 1.00 86.19 122 MET A O 1
ATOM 948 N N . VAL A 1 123 ? 4.001 14.622 13.709 1.00 84.19 123 VAL A N 1
ATOM 949 C CA . VAL A 1 123 ? 5.120 13.965 14.415 1.00 84.19 123 VAL A CA 1
ATOM 950 C C . VAL A 1 123 ? 4.689 12.658 15.087 1.00 84.19 123 VAL A C 1
ATOM 952 O O . VAL A 1 123 ? 5.413 11.665 15.044 1.00 84.19 123 VAL A O 1
ATOM 955 N N . GLN A 1 124 ? 3.487 12.622 15.666 1.00 83.38 124 GLN A N 1
ATOM 956 C CA . GLN A 1 124 ? 2.969 11.421 16.324 1.00 83.38 124 GLN A CA 1
ATOM 957 C C . GLN A 1 124 ? 2.675 10.272 15.350 1.00 83.38 124 GLN A C 1
ATOM 959 O O . GLN A 1 124 ? 2.831 9.110 15.719 1.00 83.38 124 GLN A O 1
ATOM 964 N N . LEU A 1 125 ? 2.234 10.575 14.125 1.00 85.00 125 LEU A N 1
ATOM 965 C CA . LEU A 1 125 ? 2.045 9.561 13.090 1.00 85.00 125 LEU A CA 1
ATOM 966 C C . LEU A 1 125 ? 3.403 9.086 12.569 1.00 85.00 125 LEU A C 1
ATOM 968 O O . LEU A 1 125 ? 3.617 7.883 12.452 1.00 85.00 125 LEU A O 1
ATOM 972 N N . LEU A 1 126 ? 4.339 10.013 12.338 1.00 85.94 126 LEU A N 1
ATOM 973 C CA . LEU A 1 126 ? 5.693 9.704 11.876 1.00 85.94 126 LEU A CA 1
ATOM 974 C C . LEU A 1 126 ? 6.423 8.736 12.821 1.00 85.94 126 LEU A C 1
ATOM 976 O O . LEU A 1 126 ? 7.044 7.786 12.355 1.00 85.94 126 LEU A O 1
ATOM 980 N N . GLN A 1 127 ? 6.285 8.911 14.140 1.00 85.00 127 GLN A N 1
ATOM 981 C CA . GLN A 1 127 ? 6.859 8.007 15.151 1.00 85.00 127 GLN A CA 1
ATOM 982 C C . GLN A 1 127 ? 6.337 6.564 15.071 1.00 85.00 127 GLN A C 1
ATOM 984 O O . GLN A 1 127 ? 6.976 5.650 15.589 1.00 85.00 127 GLN A O 1
ATOM 989 N N . ARG A 1 128 ? 5.184 6.338 14.434 1.00 83.75 128 ARG A N 1
ATOM 990 C CA . ARG A 1 128 ? 4.596 5.001 14.255 1.00 83.75 128 ARG A CA 1
ATOM 991 C C . ARG A 1 128 ? 5.000 4.342 12.945 1.00 83.75 128 ARG A C 1
ATOM 993 O O . ARG A 1 128 ? 4.706 3.167 12.741 1.00 83.75 128 ARG A O 1
ATOM 1000 N N . ILE A 1 129 ? 5.679 5.070 12.062 1.00 85.75 129 ILE A N 1
ATOM 1001 C CA . ILE A 1 129 ? 6.163 4.527 10.799 1.00 85.75 129 ILE A CA 1
ATOM 1002 C C . ILE A 1 129 ? 7.425 3.718 11.080 1.00 85.75 129 ILE A C 1
ATOM 1004 O O . ILE A 1 129 ? 8.511 4.260 11.258 1.00 85.75 129 ILE A O 1
ATOM 1008 N N . SER A 1 130 ? 7.280 2.395 11.109 1.00 84.94 130 SER A N 1
ATOM 1009 C CA . SER A 1 130 ? 8.401 1.488 11.384 1.00 84.94 130 SER A CA 1
ATOM 1010 C C . SER A 1 130 ? 9.355 1.333 10.199 1.00 84.94 130 SER A C 1
ATOM 1012 O O . SER A 1 130 ? 10.521 1.003 10.390 1.00 84.94 130 SER A O 1
ATOM 1014 N N . ILE A 1 131 ? 8.866 1.524 8.969 1.00 87.50 131 ILE A N 1
ATOM 1015 C CA . ILE A 1 131 ? 9.631 1.300 7.738 1.00 87.50 131 ILE A CA 1
ATOM 1016 C C . ILE A 1 131 ? 9.338 2.426 6.752 1.00 87.50 131 ILE A C 1
ATOM 1018 O O . ILE A 1 131 ? 8.185 2.681 6.409 1.00 87.50 131 ILE A O 1
ATOM 1022 N N . ILE A 1 132 ? 10.398 3.052 6.243 1.00 86.62 132 ILE A N 1
ATOM 1023 C CA . ILE A 1 132 ? 10.338 4.004 5.135 1.00 86.62 132 ILE A CA 1
ATOM 1024 C C . ILE A 1 132 ? 11.178 3.436 3.997 1.00 86.62 132 ILE A C 1
ATOM 1026 O O . ILE A 1 132 ? 12.367 3.178 4.164 1.00 86.62 132 ILE A O 1
ATOM 1030 N N . SER A 1 133 ? 10.562 3.261 2.830 1.00 86.75 133 SER A N 1
ATOM 1031 C CA . SER A 1 133 ? 11.244 2.793 1.624 1.00 86.75 133 SER A CA 1
ATOM 1032 C C . SER A 1 133 ? 11.026 3.771 0.479 1.00 86.75 133 SER A C 1
ATOM 1034 O O . SER A 1 133 ? 9.913 4.248 0.247 1.00 86.75 133 SER A O 1
ATOM 1036 N N . ARG A 1 134 ? 12.102 4.085 -0.244 1.00 85.88 134 ARG A N 1
ATOM 1037 C CA . ARG A 1 134 ? 12.064 4.925 -1.442 1.00 85.88 134 ARG A CA 1
ATOM 1038 C C . ARG A 1 134 ? 12.355 4.049 -2.649 1.00 85.88 134 ARG A C 1
ATOM 1040 O O . ARG A 1 134 ? 13.426 3.459 -2.732 1.00 85.88 134 ARG A O 1
ATOM 1047 N N . LEU A 1 135 ? 11.420 3.996 -3.596 1.00 83.94 135 LEU A N 1
ATOM 1048 C CA . LEU A 1 135 ? 11.681 3.342 -4.874 1.00 83.94 135 LEU A CA 1
ATOM 1049 C C . LEU A 1 135 ? 12.658 4.193 -5.683 1.00 83.94 135 LEU A C 1
ATOM 1051 O O . LEU A 1 135 ? 12.348 5.332 -6.044 1.00 83.94 135 LEU A O 1
ATOM 1055 N N . THR A 1 136 ? 13.825 3.631 -5.962 1.00 86.56 136 THR A N 1
ATOM 1056 C CA . THR A 1 136 ? 14.825 4.221 -6.847 1.00 86.56 136 THR A CA 1
ATOM 1057 C C . THR A 1 136 ? 14.545 3.833 -8.301 1.00 86.56 136 THR A C 1
ATOM 1059 O O . THR A 1 136 ? 13.907 2.807 -8.550 1.00 86.56 136 THR A O 1
ATOM 1062 N N . PRO A 1 137 ? 14.999 4.632 -9.283 1.00 88.12 137 PRO A N 1
ATOM 1063 C CA . PRO A 1 137 ? 14.960 4.211 -10.676 1.00 88.12 137 PRO A CA 1
ATOM 1064 C C . PRO A 1 137 ? 15.717 2.896 -10.884 1.00 88.12 137 PRO A C 1
ATOM 1066 O O . PRO A 1 137 ? 16.707 2.634 -10.198 1.00 88.12 137 PRO A O 1
ATOM 1069 N N . LEU A 1 138 ? 15.273 2.110 -11.862 1.00 88.88 138 LEU A N 1
ATOM 1070 C CA . LEU A 1 138 ? 15.892 0.839 -12.212 1.00 88.88 138 LEU A CA 1
ATOM 1071 C C . LEU A 1 138 ? 17.332 1.053 -12.700 1.00 88.88 138 LEU A C 1
ATOM 1073 O O . LEU A 1 138 ? 17.650 1.959 -13.488 1.00 88.88 138 LEU A O 1
ATOM 1077 N N . THR A 1 139 ? 18.214 0.168 -12.260 1.00 91.81 139 THR A N 1
ATOM 1078 C CA . THR A 1 139 ? 19.547 -0.008 -12.833 1.00 91.81 139 THR A CA 1
ATOM 1079 C C . THR A 1 139 ? 19.450 -0.500 -14.282 1.00 91.81 139 THR A C 1
ATOM 1081 O O . THR A 1 139 ? 18.378 -0.846 -14.785 1.00 91.81 139 THR A O 1
ATOM 1084 N N . ILE A 1 140 ? 20.577 -0.522 -14.998 1.00 91.12 140 ILE A N 1
ATOM 1085 C CA . ILE A 1 140 ? 20.623 -1.051 -16.372 1.00 91.12 140 ILE A CA 1
ATOM 1086 C C . ILE A 1 140 ? 20.198 -2.526 -16.393 1.00 91.12 140 ILE A C 1
ATOM 1088 O O . ILE A 1 140 ? 19.388 -2.908 -17.235 1.00 91.12 140 ILE A O 1
ATOM 1092 N N . ALA A 1 141 ? 20.693 -3.322 -15.440 1.00 91.69 141 ALA A N 1
ATOM 1093 C CA . ALA A 1 141 ? 20.345 -4.734 -15.312 1.00 91.69 141 ALA A CA 1
ATOM 1094 C C . ALA A 1 141 ? 18.846 -4.920 -15.032 1.00 91.69 141 ALA A C 1
ATOM 1096 O O . ALA A 1 141 ? 18.163 -5.615 -15.777 1.00 91.69 141 ALA A O 1
ATOM 1097 N N . GLU A 1 142 ? 18.296 -4.202 -14.050 1.00 92.12 142 GLU A N 1
ATOM 1098 C CA . GLU A 1 142 ? 16.866 -4.293 -13.730 1.00 92.12 142 GLU A CA 1
ATOM 1099 C C . GLU A 1 142 ? 15.972 -3.772 -14.866 1.00 92.12 142 GLU A C 1
ATOM 1101 O O . GLU A 1 142 ? 14.868 -4.270 -15.066 1.00 92.12 142 GLU A O 1
ATOM 1106 N N . THR A 1 143 ? 16.437 -2.785 -15.641 1.00 92.56 143 THR A N 1
ATOM 1107 C CA . THR A 1 143 ? 15.719 -2.315 -16.836 1.00 92.56 143 THR A CA 1
ATOM 1108 C C . THR A 1 143 ? 15.649 -3.419 -17.890 1.00 92.56 143 THR A C 1
ATOM 1110 O O . THR A 1 143 ? 14.592 -3.634 -18.484 1.00 92.56 143 THR A O 1
ATOM 1113 N N . ALA A 1 144 ? 16.750 -4.144 -18.105 1.00 92.25 144 ALA A N 1
ATOM 1114 C CA . ALA A 1 144 ? 16.779 -5.292 -19.004 1.00 92.25 144 ALA A CA 1
ATOM 1115 C C . ALA A 1 144 ? 15.830 -6.402 -18.530 1.00 92.25 144 ALA A C 1
ATOM 1117 O O . ALA A 1 144 ? 15.020 -6.897 -19.316 1.00 92.25 144 ALA A O 1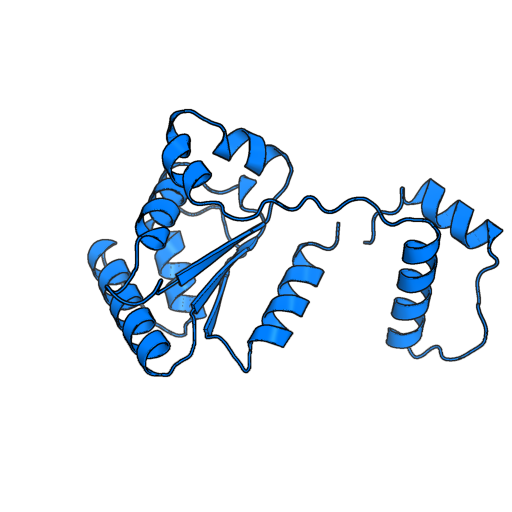
ATOM 1118 N N . ASP A 1 145 ? 15.867 -6.734 -17.239 1.00 91.81 145 ASP A N 1
ATOM 1119 C CA . ASP A 1 145 ? 14.986 -7.738 -16.640 1.00 91.81 145 ASP A CA 1
ATOM 1120 C C . ASP A 1 145 ? 13.513 -7.341 -16.733 1.00 91.81 145 ASP A C 1
ATOM 1122 O O . ASP A 1 145 ? 12.668 -8.170 -17.082 1.00 91.81 145 ASP A O 1
ATOM 1126 N N . TYR A 1 146 ? 13.200 -6.065 -16.496 1.00 90.56 146 TYR A N 1
ATOM 1127 C CA . TYR A 1 146 ? 11.854 -5.521 -16.641 1.00 90.56 146 TYR A CA 1
ATOM 1128 C C . TYR A 1 146 ? 11.351 -5.644 -18.082 1.00 90.56 146 TYR A C 1
ATOM 1130 O O . TYR A 1 146 ? 10.250 -6.151 -18.304 1.00 90.56 146 TYR A O 1
ATOM 1138 N N . ILE A 1 147 ? 12.156 -5.247 -19.074 1.00 92.25 147 ILE A N 1
ATOM 1139 C CA . ILE A 1 147 ? 11.797 -5.361 -20.496 1.00 92.25 147 ILE A CA 1
ATOM 1140 C C . ILE A 1 147 ? 11.570 -6.829 -20.872 1.00 92.25 147 ILE A C 1
ATOM 1142 O O . ILE A 1 147 ? 10.534 -7.165 -21.444 1.00 92.25 147 ILE A O 1
ATOM 1146 N N . ASN A 1 148 ? 12.483 -7.722 -20.488 1.00 91.81 148 ASN A N 1
ATOM 1147 C CA . ASN A 1 148 ? 12.362 -9.156 -20.755 1.00 91.81 148 ASN A CA 1
ATOM 1148 C C . ASN A 1 148 ? 11.145 -9.780 -20.062 1.00 91.81 148 ASN A C 1
ATOM 1150 O O . ASN A 1 148 ? 10.497 -10.675 -20.603 1.00 91.81 148 ASN A O 1
ATOM 1154 N N . HIS A 1 149 ? 10.805 -9.326 -18.857 1.00 90.00 149 HIS A N 1
ATOM 1155 C CA . HIS A 1 149 ? 9.576 -9.729 -18.187 1.00 90.00 149 HIS A CA 1
ATOM 1156 C C . HIS A 1 149 ? 8.337 -9.258 -18.960 1.00 90.00 149 HIS A C 1
ATOM 1158 O O . HIS A 1 149 ? 7.461 -10.072 -19.241 1.00 90.00 149 HIS A O 1
ATOM 1164 N N . ARG A 1 150 ? 8.277 -7.985 -19.376 1.00 90.50 150 ARG A N 1
ATOM 1165 C CA . ARG A 1 150 ? 7.145 -7.445 -20.151 1.00 90.50 150 ARG A CA 1
ATOM 1166 C C . ARG A 1 150 ? 6.974 -8.141 -21.503 1.00 90.50 150 ARG A C 1
ATOM 1168 O O . ARG A 1 150 ? 5.840 -8.409 -21.887 1.00 90.50 150 ARG A O 1
ATOM 1175 N N . LEU A 1 151 ? 8.069 -8.490 -22.179 1.00 92.88 151 LEU A N 1
ATOM 1176 C CA . LEU A 1 151 ? 8.044 -9.295 -23.405 1.00 92.88 151 LEU A CA 1
ATOM 1177 C C . LEU A 1 151 ? 7.443 -10.686 -23.161 1.00 92.88 151 LEU A C 1
ATOM 1179 O O . LEU A 1 151 ? 6.563 -11.106 -23.907 1.00 92.88 151 LEU A O 1
ATOM 1183 N N . ARG A 1 152 ? 7.848 -11.366 -22.080 1.00 91.50 152 ARG A N 1
ATOM 1184 C CA . ARG A 1 152 ? 7.279 -12.669 -21.697 1.00 91.50 152 ARG A CA 1
ATOM 1185 C C . ARG A 1 152 ? 5.791 -12.588 -21.380 1.00 91.50 152 ARG A C 1
ATOM 1187 O O . ARG A 1 152 ? 5.037 -13.444 -21.826 1.00 91.50 152 ARG A O 1
ATOM 1194 N N . VAL A 1 153 ? 5.360 -11.553 -20.657 1.00 89.38 153 VAL A N 1
ATOM 1195 C CA . VAL A 1 153 ? 3.933 -11.306 -20.375 1.00 89.38 153 VAL A CA 1
ATOM 1196 C C . VAL A 1 153 ? 3.143 -11.079 -21.670 1.00 89.38 153 VAL A C 1
ATOM 1198 O O . VAL A 1 153 ? 2.012 -11.537 -21.778 1.00 89.38 153 VAL A O 1
ATOM 1201 N N . ALA A 1 154 ? 3.748 -10.443 -22.676 1.00 92.31 154 ALA A N 1
ATOM 1202 C CA . ALA A 1 154 ? 3.166 -10.290 -24.011 1.00 92.31 154 ALA A CA 1
ATOM 1203 C C . ALA A 1 154 ? 3.238 -11.568 -24.881 1.00 92.31 154 ALA A C 1
ATOM 1205 O O . ALA A 1 154 ? 2.826 -11.539 -26.038 1.00 92.31 154 ALA A O 1
ATOM 1206 N N . GLY A 1 155 ? 3.760 -12.681 -24.351 1.00 93.25 155 GLY A N 1
ATOM 1207 C CA . GLY A 1 155 ? 3.856 -13.973 -25.038 1.00 93.25 155 GLY A CA 1
ATOM 1208 C C . GLY A 1 155 ?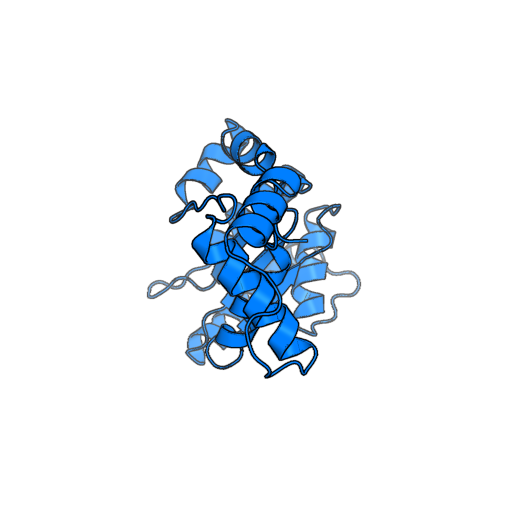 5.155 -14.203 -25.819 1.00 93.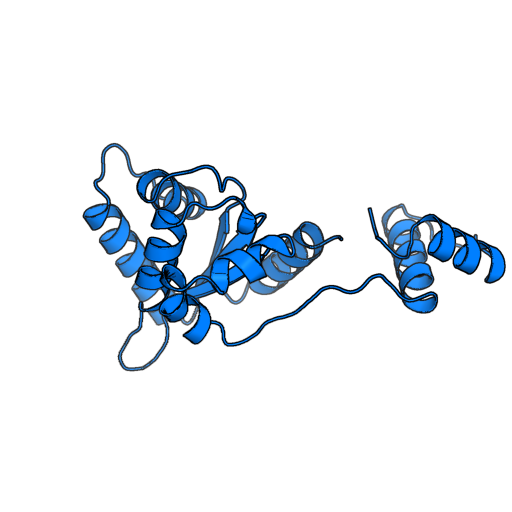25 155 GLY A C 1
ATOM 1209 O O . GLY A 1 155 ? 5.303 -15.243 -26.457 1.00 93.25 155 GLY A O 1
ATOM 1210 N N . TYR A 1 156 ? 6.119 -13.281 -25.772 1.00 94.88 156 TYR A N 1
ATOM 1211 C CA . TYR A 1 156 ? 7.403 -13.453 -26.448 1.00 94.88 156 TYR A CA 1
ATOM 1212 C C . TYR A 1 156 ? 8.372 -14.298 -25.607 1.00 94.88 156 TYR A C 1
ATOM 1214 O O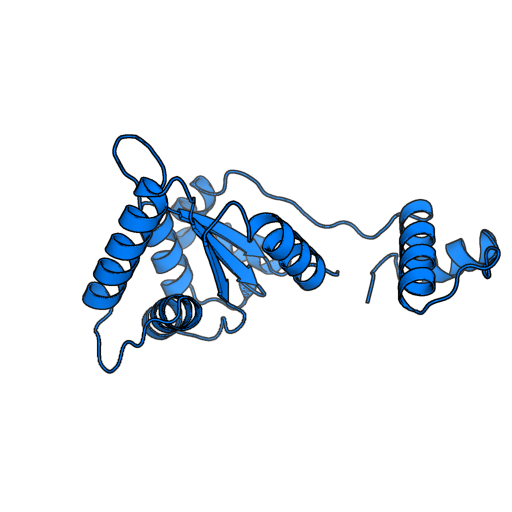 . TYR A 1 156 ? 8.796 -13.898 -24.522 1.00 94.88 156 TYR A O 1
ATOM 1222 N N . THR A 1 157 ? 8.762 -15.459 -26.133 1.00 89.75 157 THR A N 1
ATOM 1223 C CA . THR A 1 157 ? 9.683 -16.419 -25.490 1.00 89.75 157 THR A CA 1
ATOM 1224 C C . THR A 1 157 ? 10.966 -16.657 -26.294 1.00 89.75 157 THR A C 1
ATOM 1226 O O . THR A 1 157 ? 11.734 -17.569 -25.993 1.00 89.75 157 THR A O 1
ATOM 1229 N N . GLY A 1 158 ? 11.207 -15.841 -27.326 1.00 88.75 158 GLY A N 1
ATOM 1230 C CA . GLY A 1 158 ? 12.388 -15.933 -28.181 1.00 88.75 158 GLY A CA 1
ATOM 1231 C C . GLY A 1 158 ? 13.669 -15.392 -27.535 1.00 88.75 158 GLY A C 1
ATOM 1232 O O . GLY A 1 158 ? 13.715 -15.032 -26.360 1.00 88.75 158 GLY A O 1
ATOM 1233 N N . LYS A 1 159 ? 14.738 -15.313 -28.336 1.00 88.31 159 LYS A N 1
ATOM 1234 C CA . LYS A 1 159 ? 16.029 -14.729 -27.922 1.00 88.31 159 LYS A CA 1
ATOM 1235 C C . LYS A 1 159 ? 15.888 -13.236 -27.593 1.00 88.31 159 LYS A C 1
ATOM 1237 O O . LYS A 1 159 ? 14.924 -12.603 -28.017 1.00 88.31 159 LYS A O 1
ATOM 1242 N N . SER A 1 160 ? 16.864 -12.659 -26.887 1.00 86.06 160 SER A N 1
ATOM 1243 C CA . SER A 1 160 ? 16.866 -11.218 -26.578 1.00 86.06 160 SER A CA 1
ATOM 1244 C C . SER A 1 160 ? 16.670 -10.374 -27.844 1.00 86.06 160 SER A C 1
ATOM 1246 O O . SER A 1 160 ? 17.438 -10.511 -28.795 1.00 86.06 160 SER A O 1
ATOM 1248 N N . LEU A 1 161 ? 15.648 -9.510 -27.845 1.00 90.75 161 LEU A N 1
ATOM 1249 C CA . LEU A 1 161 ? 15.360 -8.584 -28.951 1.00 90.75 161 LEU A CA 1
ATOM 1250 C C . LEU A 1 161 ? 16.268 -7.352 -28.938 1.00 90.75 161 LEU A C 1
ATOM 1252 O O . LEU A 1 161 ? 16.474 -6.724 -29.971 1.00 90.75 161 LEU A O 1
ATOM 1256 N N . PHE A 1 162 ? 16.789 -6.997 -27.764 1.00 92.88 162 PHE A N 1
ATOM 1257 C CA . PHE A 1 162 ? 17.585 -5.794 -27.567 1.00 92.88 162 PHE A CA 1
ATOM 1258 C C . PHE A 1 162 ? 19.037 -6.157 -27.277 1.00 92.88 162 PHE A C 1
ATOM 1260 O O . PHE A 1 162 ? 19.320 -7.096 -26.524 1.00 92.88 162 PHE A O 1
ATOM 1267 N N . THR A 1 163 ? 19.953 -5.388 -27.863 1.00 94.19 163 THR A N 1
ATOM 1268 C CA . THR A 1 163 ? 21.374 -5.447 -27.516 1.00 94.19 163 THR A CA 1
ATOM 1269 C C . THR A 1 163 ? 21.630 -4.717 -26.189 1.00 94.19 163 THR A C 1
ATOM 1271 O O . THR A 1 163 ? 20.811 -3.883 -25.778 1.00 94.19 163 THR A O 1
ATOM 1274 N N . PRO A 1 164 ? 22.758 -4.980 -25.505 1.00 92.69 164 PRO A N 1
ATOM 1275 C CA . PRO A 1 164 ? 23.133 -4.252 -24.291 1.00 92.69 164 PRO A CA 1
ATOM 1276 C C . PRO A 1 164 ? 23.164 -2.725 -24.473 1.00 92.69 164 PRO A C 1
ATOM 1278 O O . PRO A 1 164 ? 22.718 -1.988 -23.595 1.00 92.69 164 PRO A O 1
ATOM 1281 N N . GLU A 1 165 ? 23.614 -2.235 -25.630 1.00 94.75 165 GLU A N 1
ATOM 1282 C CA . GLU A 1 165 ? 23.690 -0.804 -25.958 1.00 94.75 165 GLU A CA 1
ATOM 1283 C C . GLU A 1 165 ? 22.296 -0.197 -26.140 1.00 94.75 165 GLU A C 1
ATOM 1285 O O . GLU A 1 165 ? 22.030 0.923 -25.690 1.00 94.75 165 GLU A O 1
ATOM 1290 N N . ALA A 1 166 ? 21.379 -0.949 -26.759 1.00 94.69 166 ALA A N 1
ATOM 1291 C CA . ALA A 1 166 ? 19.984 -0.548 -26.888 1.00 94.69 166 ALA A CA 1
ATOM 1292 C C . ALA A 1 166 ? 19.310 -0.468 -25.511 1.00 94.69 166 ALA A C 1
ATOM 1294 O O . ALA A 1 166 ? 18.641 0.520 -25.212 1.00 94.69 166 ALA A O 1
ATOM 1295 N N . LEU A 1 167 ? 19.544 -1.450 -24.635 1.00 94.25 167 LEU A N 1
ATOM 1296 C CA . LEU A 1 167 ? 19.031 -1.454 -23.261 1.00 94.25 167 LEU A CA 1
ATOM 1297 C C . LEU A 1 167 ? 19.589 -0.285 -22.437 1.00 94.25 167 LEU A C 1
ATOM 1299 O O . LEU A 1 167 ? 18.829 0.402 -21.751 1.00 94.25 167 LEU A O 1
ATOM 1303 N N . ALA A 1 168 ? 20.888 0.002 -22.553 1.00 92.75 168 ALA A N 1
ATOM 1304 C CA . ALA A 1 168 ? 21.508 1.162 -21.915 1.00 92.75 168 ALA A CA 1
ATOM 1305 C C . ALA A 1 168 ? 20.903 2.483 -22.423 1.00 92.75 168 ALA A C 1
ATOM 1307 O O . ALA A 1 168 ? 20.602 3.374 -21.625 1.00 92.75 168 ALA A O 1
ATOM 1308 N N . SER A 1 169 ? 20.653 2.585 -23.732 1.00 94.88 169 SER A N 1
ATOM 1309 C CA . SER A 1 169 ? 20.016 3.749 -24.361 1.00 94.88 169 SER A CA 1
ATOM 1310 C C . SER A 1 169 ? 18.569 3.933 -23.896 1.00 94.88 169 SER A C 1
ATOM 1312 O O . SER A 1 169 ? 18.173 5.046 -23.542 1.00 94.88 169 SER A O 1
ATOM 1314 N N . ILE A 1 170 ? 17.791 2.846 -23.822 1.00 94.00 170 ILE A N 1
ATOM 1315 C CA . ILE A 1 170 ? 16.423 2.850 -23.284 1.00 94.00 170 ILE A CA 1
ATOM 1316 C C . ILE A 1 170 ? 16.439 3.316 -21.831 1.00 94.00 170 ILE A C 1
ATOM 1318 O O . ILE A 1 170 ? 15.680 4.215 -21.469 1.00 94.00 170 ILE A O 1
ATOM 1322 N N . ARG A 1 171 ? 17.326 2.763 -20.997 1.00 93.38 171 ARG A N 1
ATOM 1323 C CA . ARG A 1 171 ? 17.470 3.160 -19.590 1.00 93.38 171 ARG A CA 1
ATOM 1324 C C . ARG A 1 171 ? 17.851 4.632 -19.456 1.00 93.38 171 ARG A C 1
ATOM 1326 O O . ARG A 1 171 ? 17.281 5.327 -18.624 1.00 93.38 171 ARG A O 1
ATOM 1333 N N . TYR A 1 172 ? 18.778 5.128 -20.273 1.00 92.94 172 TYR A N 1
ATOM 1334 C CA . TYR A 1 172 ? 19.182 6.536 -20.260 1.00 92.94 172 TYR A CA 1
ATOM 1335 C C . TYR A 1 172 ? 18.017 7.468 -20.621 1.00 92.94 172 TYR A C 1
ATOM 1337 O O . TYR A 1 172 ? 17.750 8.427 -19.900 1.00 92.94 172 TYR A O 1
ATOM 1345 N N . LYS A 1 173 ? 17.273 7.160 -21.691 1.00 93.69 173 LYS A N 1
ATOM 1346 C CA . LYS A 1 173 ? 16.140 7.980 -22.154 1.00 93.69 173 LYS A CA 1
ATOM 1347 C C . LYS A 1 173 ? 14.918 7.902 -21.234 1.00 93.69 173 LYS A C 1
ATOM 1349 O O . LYS A 1 173 ? 14.256 8.911 -21.027 1.00 93.69 173 LYS A O 1
ATOM 1354 N N . SER A 1 174 ? 14.633 6.730 -20.669 1.00 91.31 174 SER A N 1
ATOM 1355 C CA . SER A 1 174 ? 13.544 6.519 -19.698 1.00 91.31 174 SER A CA 1
ATOM 1356 C C . SER A 1 174 ? 13.913 6.921 -18.269 1.00 91.31 174 SER A C 1
ATOM 1358 O O . SER A 1 174 ? 13.056 6.896 -17.387 1.00 91.31 174 SER A O 1
ATOM 1360 N N . GLN A 1 175 ? 15.188 7.239 -18.025 1.00 90.44 175 GLN A N 1
ATOM 1361 C CA . GLN A 1 175 ? 15.771 7.457 -16.699 1.00 90.44 175 GLN A CA 1
ATOM 1362 C C . GLN A 1 175 ? 15.616 6.255 -15.749 1.00 90.44 175 GLN A C 1
ATOM 1364 O O . GLN A 1 175 ? 15.680 6.421 -14.535 1.00 90.44 175 GLN A O 1
ATOM 1369 N N . GLY A 1 176 ? 15.402 5.043 -16.278 1.00 85.69 176 GLY A N 1
ATOM 1370 C CA . GLY A 1 176 ? 15.121 3.847 -15.477 1.00 85.69 176 GLY A CA 1
ATOM 1371 C C . GLY A 1 176 ? 13.742 3.873 -14.806 1.00 85.69 176 GLY A C 1
ATOM 1372 O O . GLY A 1 176 ? 13.525 3.165 -13.826 1.00 85.69 176 GLY A O 1
ATOM 1373 N N . ILE A 1 177 ? 12.809 4.703 -15.285 1.00 85.81 177 ILE A N 1
ATOM 1374 C CA . ILE A 1 177 ? 11.456 4.793 -14.732 1.00 85.81 177 ILE A CA 1
ATOM 1375 C C . ILE A 1 177 ? 10.534 3.846 -15.512 1.00 85.81 177 ILE A C 1
ATOM 1377 O O . ILE A 1 177 ? 10.207 4.142 -16.663 1.00 85.81 177 ILE A O 1
ATOM 1381 N N . PRO A 1 178 ? 10.050 2.745 -14.905 1.00 81.50 178 PRO A N 1
ATOM 1382 C CA . PRO A 1 178 ? 9.052 1.901 -15.545 1.00 81.50 178 PRO A CA 1
ATOM 1383 C C . PRO A 1 178 ? 7.717 2.657 -15.618 1.00 81.50 178 PRO A C 1
ATOM 1385 O O . PRO A 1 178 ? 7.266 3.246 -14.620 1.00 81.50 178 PRO A O 1
ATOM 1388 N N . ARG A 1 179 ? 7.119 2.645 -16.811 1.00 71.00 179 ARG A N 1
ATOM 1389 C CA . ARG A 1 179 ? 5.747 3.065 -17.111 1.00 71.00 179 ARG A CA 1
ATOM 1390 C C . ARG A 1 179 ? 4.987 1.895 -17.734 1.00 71.00 179 ARG A C 1
ATOM 1392 O O . ARG A 1 179 ? 5.652 0.971 -18.267 1.00 71.00 179 ARG A O 1
#

Secondary structure (DSSP, 8-state):
--HHHHHHHHHHHHTTT-EEEEE------HHHHHHHHHHHTT---TT--HHHHHHHHHHHHHHHHHTT--EEEEESSGGGS-HHHHHHHHHHHT-EETTEESEEEEE---THHHHHHTSGGGHHHHTT------PPPPPHHHHHHHHHHHHHHTT--SS-SS-HHHHHHHHHHHTT---

Sequence (179 aa):
MGKTTLLFHLLEKLRSSARTAFLFQTQCDSHGFLRGVLADLGVDVPNQDLGQMQSQLNDILIRESRAGRPFVLVIDEAQNLDDSVLETIRMLSNFETPSAKLMHIILAGQPQLADKLANANMVQLLQRISIISRLTPLTIAETADYINHRLRVAGYTGKSLFTPEALASIRYKSQGIPR

pLDDT: mean 88.04, std 5.37, range [63.5, 94.88]

Radius of gyration: 19.77 Å; chains: 1; bounding box: 50×36×54 Å

Foldseek 3Di:
DVPVVVVVVVVVVLVVAAAEFEAEDQPDALVVVLCSRCVSVVHHDPPDDNVVSVVVVLVVLVVCVVVNHAYEYEYEQNLSHDLNNLVSVLVQQPNADPVGGSYHYHYHHDPSVVVVCPDPSNVSVVVSPPDDDDDDADDLVVLQVVVVVVCVVVVDPDDDPDDSVRSVVCCVVCVSDDD